Protein AF-A0A7C4ZBJ2-F1 (afdb_monomer_lite)

Secondary structure (DSSP, 8-state):
---HHHHHHHHHHHHGGGHHHHHHHHHHHHHHHHHHHHHHHHHHHHHHHHHHHHTT-S-HHHHHHHHHHHHHHHHHHHHHHHHHHHHHHHHHHHHHHHHHHHHHHHHHHHHHTS-HHHHHHS-HHHHHT-

Sequence (130 aa):
MVKLKDTVERFSSLLKPHKWVFFSVLLVVALIEVSLTVEKYLFKTFVDNATLFGQGTLEKAPFLTILYTIALVFIGVVIIRSSLKFLHHHLINLMEVKVIAELKQRFFTHIIRLSHQFHTSHKTGSLISR

Foldseek 3Di:
DPPPVVVVVVVVVLCVVVVVLVVVLVVLVVLLVVLVVVLVVLVVVLVVLVVCVVVVVDDPVVNVVSVVVSVVVNVVSVVVSVVSVVVSVVSVVVVVVVSVVVVVVVLVVVVVPDDPVVVVVDDPVVSVVD

Structure (mmCIF, N/CA/C/O backbone):
data_AF-A0A7C4ZBJ2-F1
#
_entry.id   AF-A0A7C4ZBJ2-F1
#
loop_
_atom_site.group_PDB
_atom_site.id
_atom_site.type_symbol
_atom_site.label_atom_id
_atom_site.label_alt_id
_atom_site.label_comp_id
_atom_site.label_asym_id
_atom_site.label_entity_id
_atom_site.label_seq_id
_atom_site.pdbx_PDB_ins_code
_atom_site.Cartn_x
_atom_site.Cartn_y
_atom_site.Cartn_z
_atom_site.occupancy
_atom_site.B_iso_or_equiv
_atom_site.auth_seq_id
_atom_site.auth_comp_id
_atom_site.auth_asym_id
_atom_site.auth_atom_id
_atom_site.pdbx_PDB_model_num
ATOM 1 N N . MET A 1 1 ? -4.378 -25.729 26.640 1.00 48.22 1 MET A N 1
ATOM 2 C CA . MET A 1 1 ? -3.879 -25.504 25.265 1.00 48.22 1 MET A CA 1
ATOM 3 C C . MET A 1 1 ? -4.984 -24.820 24.472 1.00 48.22 1 MET A C 1
ATOM 5 O O . MET A 1 1 ? -5.987 -25.459 24.186 1.00 48.22 1 MET A O 1
ATOM 9 N N . VAL A 1 2 ? -4.868 -23.515 24.211 1.00 53.81 2 VAL A N 1
ATOM 10 C CA . VAL A 1 2 ? -5.831 -22.801 23.354 1.00 53.81 2 VAL A CA 1
ATOM 11 C C . VAL A 1 2 ? -5.643 -23.331 21.933 1.00 53.81 2 VAL A C 1
ATOM 13 O O . VAL A 1 2 ? -4.538 -23.262 21.398 1.00 53.81 2 VAL A O 1
ATOM 16 N N . LYS A 1 3 ? -6.681 -23.929 21.341 1.00 69.75 3 LYS A N 1
ATOM 17 C CA . LYS A 1 3 ? -6.610 -24.426 19.964 1.00 69.75 3 LYS A CA 1
ATOM 18 C C . LYS A 1 3 ? -6.492 -23.221 19.031 1.00 69.75 3 LYS A C 1
ATOM 20 O O . LYS A 1 3 ? -7.396 -22.394 18.983 1.00 69.75 3 LYS A O 1
ATOM 25 N N . LEU A 1 4 ? -5.395 -23.139 18.274 1.00 70.25 4 LEU A N 1
ATOM 26 C CA . LEU A 1 4 ? -5.139 -22.075 17.288 1.00 70.25 4 LEU A CA 1
ATOM 27 C C . LEU A 1 4 ? -6.338 -21.819 16.363 1.00 70.25 4 LEU A C 1
ATOM 29 O O . LEU A 1 4 ? -6.624 -20.673 16.026 1.00 70.25 4 LEU A O 1
ATOM 33 N N . LYS A 1 5 ? -7.060 -22.885 16.000 1.00 71.81 5 LYS A N 1
ATOM 34 C CA . LYS A 1 5 ? -8.245 -22.823 15.143 1.00 71.81 5 LYS A CA 1
ATOM 35 C C . LYS A 1 5 ? -9.342 -21.916 15.719 1.00 71.81 5 LYS A C 1
ATOM 37 O O . LYS A 1 5 ? -9.846 -21.060 15.000 1.00 71.81 5 LYS A O 1
ATOM 42 N N . ASP A 1 6 ? -9.627 -22.029 17.015 1.00 73.94 6 ASP A N 1
ATOM 43 C CA . ASP A 1 6 ? -10.693 -21.264 17.676 1.00 73.94 6 ASP A CA 1
ATOM 44 C C . ASP A 1 6 ? -10.318 -19.776 17.801 1.00 73.94 6 ASP A C 1
ATOM 46 O O . ASP A 1 6 ? -11.169 -18.889 17.692 1.00 73.94 6 ASP A O 1
ATOM 50 N N . THR A 1 7 ? -9.026 -19.481 17.984 1.00 71.38 7 THR A N 1
ATOM 51 C CA . THR A 1 7 ? -8.505 -18.106 18.015 1.00 71.38 7 THR A CA 1
ATOM 52 C C . THR A 1 7 ? -8.601 -17.444 16.642 1.00 71.38 7 THR A C 1
ATOM 54 O O . THR A 1 7 ? -9.066 -16.308 16.539 1.00 71.38 7 THR A O 1
ATOM 57 N N . VAL A 1 8 ? -8.208 -18.154 15.580 1.00 72.12 8 VAL A N 1
ATOM 58 C CA . VAL A 1 8 ? -8.277 -17.654 14.198 1.00 72.12 8 VAL A CA 1
ATOM 59 C C . VAL A 1 8 ? -9.725 -17.427 13.768 1.00 72.12 8 VAL A C 1
ATOM 61 O O . VAL A 1 8 ? -10.025 -16.420 13.130 1.00 72.12 8 VAL A O 1
ATOM 64 N N . GLU A 1 9 ? -10.647 -18.305 14.157 1.00 74.44 9 GLU A N 1
ATOM 65 C CA . GLU A 1 9 ? -12.067 -18.170 13.826 1.00 74.44 9 GLU A CA 1
ATOM 66 C C . GLU A 1 9 ? -12.709 -16.953 14.515 1.00 74.44 9 GLU A C 1
ATOM 68 O O . GLU A 1 9 ? -13.434 -16.175 13.884 1.00 74.44 9 GLU A O 1
ATOM 73 N N . ARG A 1 10 ? -12.363 -16.701 15.786 1.00 70.75 10 ARG A N 1
ATOM 74 C CA . ARG A 1 10 ? -12.789 -15.489 16.504 1.00 70.75 10 ARG A CA 1
ATOM 75 C C . ARG A 1 10 ? -12.205 -14.213 15.893 1.00 70.75 10 ARG A C 1
ATOM 77 O O . ARG A 1 10 ? -12.952 -13.252 15.713 1.00 70.75 10 ARG A O 1
ATOM 84 N N . PHE A 1 11 ? -10.932 -14.204 15.499 1.00 70.50 11 PHE A N 1
ATOM 85 C CA . PHE A 1 11 ? -10.330 -13.072 14.777 1.00 70.50 11 PHE A CA 1
ATOM 86 C C . PHE A 1 11 ? -10.949 -12.857 13.388 1.00 70.50 11 PHE A C 1
ATOM 88 O O . PHE A 1 11 ? -11.229 -11.725 12.998 1.00 70.50 11 PHE A O 1
ATOM 95 N N . SER A 1 12 ? -11.251 -13.934 12.662 1.00 65.56 12 SER A N 1
ATOM 96 C CA . SER A 1 12 ? -11.945 -13.872 11.371 1.00 65.56 12 SER A CA 1
ATOM 97 C C . SER A 1 12 ? -13.325 -13.216 11.500 1.00 65.56 12 SER A C 1
ATOM 99 O O . SER A 1 12 ? -13.722 -12.424 10.644 1.00 65.56 12 SER A O 1
ATOM 101 N N . SER A 1 13 ? -14.040 -13.467 12.604 1.00 71.38 13 SER A N 1
ATOM 102 C CA . SER A 1 13 ? -15.329 -12.822 12.877 1.00 71.38 13 SER A CA 1
ATOM 103 C C . SER A 1 13 ? -15.233 -11.298 13.059 1.00 71.38 13 SER A C 1
ATOM 105 O O . SER A 1 13 ? -16.143 -10.592 12.631 1.00 71.38 13 SER A O 1
ATOM 107 N N . LEU A 1 14 ? -14.116 -10.790 13.598 1.00 67.31 14 LEU A N 1
ATOM 108 C CA . LEU A 1 14 ? -13.826 -9.353 13.735 1.00 67.31 14 LEU A CA 1
ATOM 109 C C . LEU A 1 14 ? -13.466 -8.698 12.389 1.00 67.31 14 LEU A C 1
ATOM 111 O O . LEU A 1 14 ? -13.706 -7.512 12.193 1.00 67.31 14 LEU A O 1
ATOM 115 N N . LEU A 1 15 ? -12.938 -9.474 11.438 1.00 68.19 15 LEU A N 1
ATOM 116 C CA . LEU A 1 15 ? -12.592 -9.014 10.086 1.00 68.19 15 LEU A CA 1
ATOM 117 C C . LEU A 1 15 ? -13.783 -9.044 9.109 1.00 68.19 15 LEU A C 1
ATOM 119 O O . LEU A 1 15 ? -13.768 -8.339 8.098 1.00 68.19 15 LEU A O 1
ATOM 123 N N . LYS A 1 16 ? -14.847 -9.812 9.401 1.00 68.38 16 LYS A N 1
ATOM 124 C CA . LYS A 1 16 ? -16.056 -9.923 8.554 1.00 68.38 16 LYS A CA 1
ATOM 125 C C . LYS A 1 16 ? -16.724 -8.588 8.163 1.00 68.38 16 LYS A C 1
ATOM 127 O O . LYS A 1 16 ? -17.190 -8.531 7.024 1.00 68.38 16 LYS A O 1
ATOM 132 N N . PRO A 1 17 ? -16.785 -7.536 9.005 1.00 69.75 17 PRO A N 1
ATOM 133 C CA . PRO A 1 17 ? -17.367 -6.248 8.614 1.00 69.75 17 PRO A CA 1
ATOM 134 C C . PRO A 1 17 ? -16.511 -5.485 7.589 1.00 69.75 17 PRO A C 1
ATOM 136 O O . PRO A 1 17 ? -17.019 -4.625 6.878 1.00 69.75 17 PRO A O 1
ATOM 139 N N . HIS A 1 18 ? -15.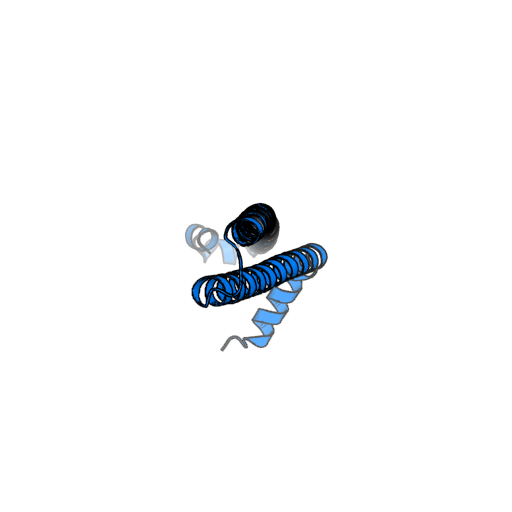220 -5.818 7.474 1.00 72.38 18 HIS A N 1
ATOM 140 C CA . HIS A 1 18 ? -14.230 -5.074 6.687 1.00 72.38 18 HIS A CA 1
ATOM 141 C C . HIS A 1 18 ? -13.811 -5.788 5.390 1.00 72.38 18 HIS A C 1
ATOM 143 O O . HIS A 1 18 ? -12.805 -5.428 4.782 1.00 72.38 18 HIS A O 1
ATOM 149 N N . LYS A 1 19 ? -14.591 -6.772 4.917 1.00 76.62 19 LYS A N 1
ATOM 150 C CA . LYS A 1 19 ? -14.295 -7.546 3.692 1.00 76.62 19 LYS A CA 1
ATOM 151 C C . LYS A 1 19 ? -14.046 -6.676 2.457 1.00 76.62 19 LYS A C 1
ATOM 153 O O . LYS A 1 19 ? -13.188 -7.012 1.648 1.00 76.62 19 LYS A O 1
ATOM 158 N N . TRP A 1 20 ? -14.760 -5.558 2.333 1.00 78.19 20 TRP A N 1
ATOM 159 C CA . TRP A 1 20 ? -14.566 -4.605 1.238 1.00 78.19 20 TRP A CA 1
ATOM 160 C C . TRP A 1 20 ? -13.199 -3.931 1.297 1.00 78.19 20 TRP A C 1
ATOM 162 O O . TRP A 1 20 ? -12.499 -3.898 0.295 1.00 78.19 20 TRP A O 1
ATOM 172 N N . VAL A 1 21 ? -12.782 -3.480 2.483 1.00 80.38 21 VAL A N 1
ATOM 173 C CA . VAL A 1 21 ? -11.457 -2.876 2.683 1.00 80.38 21 VAL A CA 1
ATOM 174 C C . VAL A 1 21 ? -10.361 -3.906 2.421 1.00 80.38 21 VAL A C 1
ATOM 176 O O . VAL A 1 21 ? -9.389 -3.600 1.739 1.00 80.38 21 VAL A O 1
ATOM 179 N N . PHE A 1 22 ? -10.546 -5.146 2.877 1.00 82.38 22 PHE A N 1
ATOM 180 C CA . PHE A 1 22 ? -9.622 -6.243 2.594 1.00 82.38 22 PHE A CA 1
ATOM 181 C C . PHE A 1 22 ? -9.486 -6.520 1.088 1.00 82.38 22 PHE A C 1
ATOM 183 O O . PHE A 1 22 ? -8.372 -6.638 0.582 1.00 82.38 22 PHE A O 1
ATOM 190 N N . PHE A 1 23 ? -10.601 -6.566 0.351 1.00 87.94 23 PHE A N 1
ATOM 191 C CA . PHE A 1 23 ? -10.577 -6.749 -1.101 1.00 87.94 23 PHE A CA 1
ATOM 192 C C . PHE A 1 23 ? -9.918 -5.564 -1.821 1.00 87.94 23 PHE A C 1
ATOM 194 O O . PHE A 1 23 ? -9.112 -5.769 -2.726 1.00 87.94 23 PHE A O 1
ATOM 201 N N . SER A 1 24 ? -10.185 -4.328 -1.387 1.00 87.31 24 SER A N 1
ATOM 202 C CA . SER A 1 24 ? -9.507 -3.135 -1.907 1.00 87.31 24 SER A CA 1
ATOM 203 C C . SER A 1 24 ? -7.998 -3.184 -1.666 1.00 87.31 24 SER A C 1
ATOM 205 O O . SER A 1 24 ? -7.229 -2.893 -2.575 1.00 87.31 24 SER A O 1
ATOM 207 N N . VAL A 1 25 ? -7.560 -3.598 -0.473 1.00 89.56 25 VAL A N 1
ATOM 208 C CA . VAL A 1 25 ? -6.136 -3.770 -0.151 1.00 89.56 25 VAL A CA 1
ATOM 209 C C . VAL A 1 25 ? -5.500 -4.829 -1.051 1.00 89.56 25 VAL A C 1
ATOM 211 O O . VAL A 1 25 ? -4.433 -4.571 -1.603 1.00 89.56 25 VAL A O 1
ATOM 214 N N . LEU A 1 26 ? -6.158 -5.976 -1.260 1.00 90.88 26 LEU A N 1
ATOM 215 C CA . LEU A 1 26 ? -5.681 -7.020 -2.174 1.00 90.88 26 LEU A CA 1
ATOM 216 C C . LEU A 1 26 ? -5.540 -6.518 -3.613 1.00 90.88 26 LEU A C 1
ATOM 218 O O . LEU A 1 26 ? -4.527 -6.786 -4.255 1.00 90.88 26 LEU A O 1
ATOM 222 N N . LEU A 1 27 ? -6.523 -5.764 -4.108 1.00 92.12 27 LEU A N 1
ATOM 223 C CA . LEU A 1 27 ? -6.473 -5.175 -5.445 1.00 92.12 27 LEU A CA 1
ATOM 224 C C . LEU A 1 27 ? -5.289 -4.207 -5.569 1.00 92.12 27 LEU A C 1
ATOM 226 O O . LEU A 1 27 ? -4.530 -4.285 -6.533 1.00 92.12 27 LEU A O 1
ATOM 230 N N . VAL A 1 28 ? -5.079 -3.337 -4.577 1.00 92.38 28 VAL A N 1
ATOM 231 C CA . VAL A 1 28 ? -3.940 -2.406 -4.571 1.00 92.38 28 VAL A CA 1
ATOM 232 C C . VAL A 1 28 ? -2.605 -3.158 -4.544 1.00 92.38 28 VAL A C 1
ATOM 234 O O . VAL A 1 28 ? -1.696 -2.795 -5.288 1.00 92.38 28 VAL A O 1
ATOM 237 N N . VAL A 1 29 ? -2.486 -4.228 -3.751 1.00 92.88 29 VAL A N 1
ATOM 238 C CA . VAL A 1 29 ? -1.287 -5.085 -3.742 1.00 92.88 29 VAL A CA 1
ATOM 239 C C . VAL A 1 29 ? -1.055 -5.711 -5.115 1.00 92.88 29 VAL A C 1
ATOM 241 O O . VAL A 1 29 ? 0.061 -5.651 -5.621 1.00 92.88 29 VAL A O 1
ATOM 244 N N . ALA A 1 30 ? -2.099 -6.231 -5.763 1.00 94.12 30 ALA A N 1
ATOM 245 C CA . ALA A 1 30 ? -1.980 -6.788 -7.107 1.00 94.12 30 ALA A CA 1
ATOM 246 C C . ALA A 1 30 ? -1.460 -5.750 -8.121 1.00 94.12 30 ALA A C 1
ATOM 248 O O . ALA A 1 30 ? -0.585 -6.065 -8.924 1.00 94.12 30 ALA A O 1
ATOM 249 N N . LEU A 1 31 ? -1.924 -4.496 -8.056 1.00 92.44 31 LEU A N 1
ATOM 250 C CA . LEU A 1 31 ? -1.420 -3.413 -8.915 1.00 92.44 31 LEU A CA 1
ATOM 251 C C . LEU A 1 31 ? 0.050 -3.060 -8.632 1.00 92.44 31 LEU A C 1
ATOM 253 O O . LEU A 1 31 ? 0.813 -2.763 -9.558 1.00 92.44 31 LEU A O 1
ATOM 257 N N . ILE A 1 32 ? 0.469 -3.104 -7.364 1.00 92.81 32 ILE A N 1
ATOM 258 C CA . ILE A 1 32 ? 1.872 -2.905 -6.975 1.00 92.81 32 ILE A CA 1
ATOM 259 C C . ILE A 1 32 ? 2.749 -4.025 -7.555 1.00 92.81 32 ILE A C 1
ATOM 261 O O . ILE A 1 32 ? 3.799 -3.729 -8.129 1.00 92.81 32 ILE A O 1
ATOM 265 N N . GLU A 1 33 ? 2.309 -5.281 -7.469 1.00 92.94 33 GLU A N 1
ATOM 266 C CA . GLU A 1 33 ? 3.026 -6.434 -8.031 1.00 92.94 33 GLU A CA 1
ATOM 267 C C . GLU A 1 33 ? 3.125 -6.366 -9.560 1.00 92.94 33 GLU A C 1
ATOM 269 O O . GLU A 1 33 ? 4.194 -6.582 -10.132 1.00 92.94 33 GLU A O 1
ATOM 274 N N . VAL A 1 34 ? 2.047 -5.969 -10.246 1.00 92.88 34 VAL A N 1
ATOM 275 C CA . VAL A 1 34 ? 2.083 -5.719 -11.698 1.00 92.88 34 VAL A CA 1
ATOM 276 C C . VAL A 1 34 ? 3.119 -4.645 -12.041 1.00 92.88 34 VAL A C 1
ATOM 278 O O . VAL A 1 34 ? 3.908 -4.829 -12.969 1.00 92.88 34 VAL A O 1
ATOM 281 N N . SER A 1 35 ? 3.184 -3.561 -11.263 1.00 90.94 35 SER A N 1
ATOM 282 C CA . SER A 1 35 ? 4.168 -2.488 -11.465 1.00 90.94 35 SER A CA 1
ATOM 283 C C . SER A 1 35 ? 5.614 -2.988 -11.311 1.00 90.94 35 SER A C 1
ATOM 285 O O . SER A 1 35 ? 6.495 -2.550 -12.050 1.00 90.94 35 SER A O 1
ATOM 287 N N . LEU A 1 36 ? 5.871 -3.929 -10.393 1.00 89.69 36 LEU A N 1
ATOM 288 C CA . LEU A 1 36 ? 7.186 -4.570 -10.229 1.00 89.69 36 LEU A CA 1
ATOM 289 C C . LEU A 1 36 ? 7.547 -5.462 -11.423 1.00 89.69 36 LEU A C 1
ATOM 291 O O . LEU A 1 36 ? 8.696 -5.480 -11.863 1.00 89.69 36 LEU A O 1
ATOM 295 N N . THR A 1 37 ? 6.578 -6.189 -11.975 1.00 91.62 37 THR A N 1
ATOM 296 C CA . THR A 1 37 ? 6.794 -6.996 -13.184 1.00 91.62 37 THR A CA 1
ATOM 297 C C . THR A 1 37 ? 7.112 -6.117 -14.396 1.00 91.62 37 THR A C 1
ATOM 299 O O . THR A 1 37 ? 8.039 -6.426 -15.147 1.00 91.62 37 THR A O 1
ATOM 302 N N . VAL A 1 38 ? 6.407 -4.992 -14.562 1.00 90.31 38 VAL A N 1
ATOM 303 C CA . VAL A 1 38 ? 6.681 -4.013 -15.630 1.00 90.31 38 VAL A CA 1
ATOM 304 C C . VAL A 1 38 ? 8.093 -3.438 -15.504 1.00 90.31 38 VAL A C 1
ATOM 306 O O . VAL A 1 38 ? 8.807 -3.352 -16.498 1.00 90.31 38 VAL A O 1
ATOM 309 N N . GLU A 1 39 ? 8.534 -3.105 -14.290 1.00 87.88 39 GLU A N 1
ATOM 310 C CA . GLU A 1 39 ? 9.893 -2.613 -14.034 1.00 87.88 39 GLU A CA 1
ATOM 311 C C . GLU A 1 39 ? 10.971 -3.615 -14.479 1.00 87.88 39 GLU A C 1
ATOM 313 O O . GLU A 1 39 ? 11.913 -3.243 -15.180 1.00 87.88 39 GLU A O 1
ATOM 318 N N . LYS A 1 40 ? 10.808 -4.902 -14.145 1.00 90.00 40 LYS A N 1
ATOM 319 C CA . LYS A 1 40 ? 11.731 -5.967 -14.578 1.00 90.00 40 LYS A CA 1
ATOM 320 C C . LYS A 1 40 ? 11.776 -6.097 -16.101 1.00 90.00 40 LYS A C 1
ATOM 322 O O . LYS A 1 40 ? 12.850 -6.282 -16.673 1.00 90.00 40 LYS A O 1
ATOM 327 N N . TYR A 1 41 ? 10.625 -5.982 -16.761 1.00 90.88 41 TYR A N 1
ATOM 328 C CA . TYR A 1 41 ? 10.537 -6.033 -18.219 1.00 90.88 41 TYR A CA 1
ATOM 329 C C . TYR A 1 41 ? 11.211 -4.824 -18.889 1.00 90.88 41 TYR A C 1
ATOM 331 O O . TYR A 1 41 ? 11.948 -4.987 -19.865 1.00 90.88 41 TYR A O 1
ATOM 339 N N . LEU A 1 42 ? 11.013 -3.619 -18.344 1.00 88.88 42 LEU A N 1
ATOM 340 C CA . LEU A 1 42 ? 11.692 -2.403 -18.802 1.00 88.88 42 LEU A CA 1
ATOM 341 C C . LEU A 1 42 ? 13.209 -2.532 -18.657 1.00 88.88 42 LEU A C 1
ATOM 343 O O . LEU A 1 42 ? 13.939 -2.210 -19.591 1.00 88.88 42 LEU A O 1
ATOM 347 N N . PHE A 1 43 ? 13.680 -3.060 -17.525 1.00 88.19 43 PHE A N 1
ATOM 348 C CA . PHE A 1 43 ? 15.105 -3.274 -17.293 1.00 88.19 43 PHE A CA 1
ATOM 349 C C . PHE A 1 43 ? 15.704 -4.285 -18.276 1.00 88.19 43 PHE A C 1
ATOM 351 O O . PHE A 1 43 ? 16.754 -4.023 -18.857 1.00 88.19 43 PHE A O 1
ATOM 358 N N . LYS A 1 44 ? 15.008 -5.400 -18.536 1.00 89.31 44 LYS A N 1
ATOM 359 C CA . LYS A 1 44 ? 15.410 -6.362 -19.571 1.00 89.31 44 LYS A CA 1
ATOM 360 C C . LYS A 1 44 ? 15.538 -5.681 -20.938 1.00 89.31 44 LYS A C 1
ATOM 362 O O . LYS A 1 44 ? 16.576 -5.778 -21.579 1.00 89.31 44 LYS A O 1
ATOM 367 N N . THR A 1 45 ? 14.509 -4.937 -21.343 1.00 86.62 45 THR A N 1
ATOM 368 C CA . THR A 1 45 ? 14.486 -4.219 -22.627 1.00 86.62 45 THR A CA 1
ATOM 369 C C . THR A 1 45 ? 15.643 -3.225 -22.730 1.00 86.62 45 THR A C 1
ATOM 371 O O . THR A 1 45 ? 16.272 -3.110 -23.778 1.00 86.62 45 THR A O 1
ATOM 374 N N . PHE A 1 46 ? 15.961 -2.522 -21.644 1.00 86.50 46 PHE A N 1
ATOM 375 C CA . PHE A 1 46 ? 17.104 -1.618 -21.592 1.00 86.50 46 PHE A CA 1
ATOM 376 C C . PHE A 1 46 ? 18.437 -2.352 -21.798 1.00 86.50 46 PHE A C 1
ATOM 378 O O . PHE A 1 46 ? 19.230 -1.928 -22.635 1.00 86.50 46 PHE A O 1
ATOM 385 N N . VAL A 1 47 ? 18.665 -3.463 -21.090 1.00 87.00 47 VAL A N 1
ATOM 386 C CA . VAL A 1 47 ? 19.897 -4.263 -21.211 1.00 87.00 47 VAL A CA 1
ATOM 387 C C . VAL A 1 47 ? 20.048 -4.851 -22.617 1.00 87.00 47 VAL A C 1
ATOM 389 O O . VAL A 1 47 ? 21.136 -4.778 -23.188 1.00 87.00 47 VAL A O 1
ATOM 392 N N . ASP A 1 48 ? 18.969 -5.367 -23.209 1.00 86.12 48 ASP A N 1
ATOM 393 C CA . ASP A 1 48 ? 18.986 -5.930 -24.564 1.00 86.12 48 ASP A CA 1
ATOM 394 C C . ASP A 1 48 ? 19.376 -4.854 -25.601 1.00 86.12 48 ASP A C 1
ATOM 396 O O . ASP A 1 48 ? 20.293 -5.051 -26.400 1.00 86.12 48 ASP A O 1
ATOM 400 N N . ASN A 1 49 ? 18.757 -3.667 -25.538 1.00 81.81 49 ASN A N 1
ATOM 401 C CA . ASN A 1 49 ? 19.081 -2.549 -26.436 1.00 81.81 49 ASN A CA 1
ATOM 402 C C . ASN A 1 49 ? 20.493 -1.986 -26.200 1.00 81.81 49 ASN A C 1
ATOM 404 O O . ASN A 1 49 ? 21.178 -1.620 -27.155 1.00 81.81 49 ASN A O 1
ATOM 408 N N . ALA A 1 50 ? 20.953 -1.937 -24.947 1.00 78.75 50 ALA A N 1
ATOM 409 C CA . ALA A 1 50 ? 22.320 -1.536 -24.616 1.00 78.75 50 ALA A CA 1
ATOM 410 C C . ALA A 1 50 ? 23.356 -2.525 -25.174 1.00 78.75 50 ALA A C 1
ATOM 412 O O . ALA A 1 50 ? 24.401 -2.112 -25.676 1.00 78.75 50 ALA A O 1
ATOM 413 N N . THR A 1 51 ? 23.046 -3.823 -25.148 1.00 79.50 51 THR A N 1
ATOM 414 C CA . THR A 1 51 ? 23.911 -4.870 -25.703 1.00 79.50 51 THR A CA 1
ATOM 415 C C . THR A 1 51 ? 24.016 -4.762 -27.225 1.00 79.50 51 THR A C 1
ATOM 417 O O . THR A 1 51 ? 25.117 -4.833 -27.766 1.00 79.50 51 THR A O 1
ATOM 420 N N . LEU A 1 52 ? 22.900 -4.519 -27.920 1.00 76.94 52 LEU A N 1
ATOM 421 C CA . LEU A 1 52 ? 22.889 -4.324 -29.375 1.00 76.94 52 LEU A CA 1
ATOM 422 C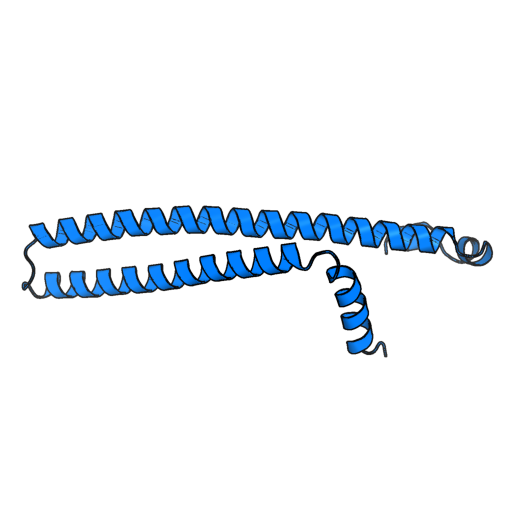 C . LEU A 1 52 ? 23.647 -3.051 -29.804 1.00 76.94 52 LEU A C 1
ATOM 424 O O . LEU A 1 52 ? 24.376 -3.068 -30.795 1.00 76.94 52 LEU A O 1
ATOM 428 N N . PHE A 1 53 ? 23.553 -1.964 -29.029 1.00 74.31 53 PHE A N 1
ATOM 429 C CA . PHE A 1 53 ? 24.376 -0.769 -29.248 1.00 74.31 53 PHE A CA 1
ATOM 430 C C . PHE A 1 53 ? 25.877 -1.070 -29.096 1.00 74.31 53 PHE A C 1
ATOM 432 O O . PHE A 1 53 ? 26.674 -0.680 -29.947 1.00 74.31 53 PHE A O 1
ATOM 439 N N . GLY A 1 54 ? 26.265 -1.828 -28.063 1.00 73.75 54 GLY A N 1
ATOM 440 C CA . GLY A 1 54 ? 27.655 -2.253 -27.852 1.00 73.75 54 GLY A CA 1
ATOM 441 C C . GLY A 1 54 ? 28.213 -3.155 -28.961 1.00 73.75 54 GLY A C 1
ATOM 442 O O . GLY A 1 54 ? 29.417 -3.158 -29.197 1.00 73.75 54 GLY A O 1
ATOM 443 N N . GLN A 1 55 ? 27.345 -3.880 -29.673 1.00 79.38 55 GLN A N 1
ATOM 444 C CA . GLN A 1 55 ? 27.702 -4.718 -30.824 1.00 79.38 55 GLN A CA 1
ATOM 445 C C . GLN A 1 55 ? 27.781 -3.940 -32.152 1.00 79.38 55 GLN A C 1
ATOM 447 O O . GLN A 1 55 ? 28.096 -4.530 -33.183 1.00 79.38 55 GLN A O 1
ATOM 452 N N . GLY A 1 56 ? 27.503 -2.630 -32.153 1.00 72.00 56 GLY A N 1
ATOM 453 C CA . GLY A 1 56 ? 27.622 -1.768 -33.335 1.00 72.00 56 GLY A CA 1
ATOM 454 C C . GLY A 1 56 ? 26.494 -1.908 -34.364 1.00 72.00 56 GLY A C 1
ATOM 455 O O . GLY A 1 56 ? 26.589 -1.334 -35.443 1.00 72.00 56 GLY A O 1
ATOM 456 N N . THR A 1 57 ? 25.421 -2.642 -34.050 1.00 67.94 57 THR A N 1
ATOM 457 C CA . THR A 1 57 ? 24.241 -2.804 -34.925 1.00 67.94 57 THR A CA 1
ATOM 458 C C . THR A 1 57 ? 23.220 -1.671 -34.788 1.00 67.94 57 THR A C 1
ATOM 460 O O . THR A 1 57 ? 22.324 -1.550 -35.620 1.00 67.94 57 THR A O 1
ATOM 463 N N . LEU A 1 58 ? 23.351 -0.826 -33.761 1.00 67.75 58 LEU A N 1
ATOM 464 C CA . LEU A 1 58 ? 22.453 0.292 -33.469 1.00 67.75 58 LEU A CA 1
ATOM 465 C C . LEU A 1 58 ? 23.208 1.623 -33.521 1.00 67.75 58 LEU A C 1
ATOM 467 O O . LEU A 1 58 ? 24.203 1.816 -32.824 1.00 67.75 58 LEU A O 1
ATOM 471 N N . GLU A 1 59 ? 22.703 2.568 -34.314 1.00 74.50 59 GLU A N 1
ATOM 472 C CA . GLU A 1 59 ? 23.234 3.929 -34.338 1.00 74.50 59 GLU A CA 1
ATOM 473 C C . GLU A 1 59 ? 22.914 4.693 -33.039 1.00 74.50 59 GLU A C 1
ATOM 475 O O . GLU A 1 59 ? 21.922 4.448 -32.347 1.00 74.50 59 GLU A O 1
ATOM 480 N N . LYS A 1 60 ? 23.749 5.685 -32.714 1.00 72.38 60 LYS A N 1
ATOM 481 C CA . LYS A 1 60 ? 23.634 6.488 -31.484 1.00 72.38 60 LYS A CA 1
ATOM 482 C C . LYS A 1 60 ? 22.307 7.252 -31.377 1.00 72.38 60 LYS A C 1
ATOM 484 O O . LYS A 1 60 ? 21.780 7.399 -30.277 1.00 72.38 60 LYS A O 1
ATOM 489 N N . ALA A 1 61 ? 21.773 7.741 -32.496 1.00 77.38 61 ALA A N 1
ATOM 490 C CA . ALA A 1 61 ? 20.533 8.518 -32.522 1.00 77.38 61 ALA A CA 1
ATOM 491 C C . ALA A 1 61 ? 19.294 7.701 -32.086 1.00 77.38 61 ALA A C 1
ATOM 493 O O . ALA A 1 61 ? 18.647 8.112 -31.119 1.00 77.38 61 ALA A O 1
ATOM 494 N N . PRO A 1 62 ? 18.977 6.535 -32.690 1.00 79.12 62 PRO A N 1
ATOM 495 C CA . PRO A 1 62 ? 17.843 5.717 -32.253 1.00 79.12 62 PRO A CA 1
ATOM 496 C C . PRO A 1 62 ? 18.016 5.162 -30.832 1.00 79.12 62 PRO A C 1
ATOM 498 O O . PRO A 1 62 ? 17.038 5.076 -30.088 1.00 79.12 62 PRO A O 1
ATOM 501 N N . PHE A 1 63 ? 19.248 4.859 -30.409 1.00 79.12 63 PHE A N 1
ATOM 502 C CA . PHE A 1 63 ? 19.518 4.413 -29.040 1.00 79.12 63 PHE A CA 1
ATOM 503 C C . PHE A 1 63 ? 19.158 5.476 -27.988 1.00 79.12 63 PHE A C 1
ATOM 505 O O . PHE A 1 63 ? 18.521 5.156 -26.983 1.00 79.12 63 PHE A O 1
ATOM 512 N N . LEU A 1 64 ? 19.495 6.751 -28.227 1.00 82.25 64 LEU A N 1
ATOM 513 C CA . LEU A 1 64 ? 19.134 7.845 -27.318 1.00 82.25 64 LEU A CA 1
ATOM 514 C C . LEU A 1 64 ? 17.613 8.007 -27.193 1.00 82.25 64 LEU A C 1
ATOM 516 O O . LEU A 1 64 ? 17.111 8.165 -26.082 1.00 82.25 64 LEU A O 1
ATOM 520 N N . THR A 1 65 ? 16.862 7.913 -28.293 1.00 85.31 65 THR A N 1
ATOM 521 C CA . THR A 1 65 ? 15.391 7.994 -28.261 1.00 85.31 65 THR A CA 1
ATOM 522 C C . THR A 1 65 ? 14.769 6.853 -27.451 1.00 85.31 65 THR A C 1
ATOM 524 O O . THR A 1 65 ? 13.872 7.094 -26.638 1.00 85.31 65 THR A O 1
ATOM 527 N N . ILE A 1 66 ? 15.266 5.621 -27.614 1.00 85.00 66 ILE A N 1
ATOM 528 C CA . ILE A 1 66 ? 14.822 4.460 -26.826 1.00 85.00 66 ILE A CA 1
ATOM 529 C C . ILE A 1 66 ? 15.140 4.676 -25.343 1.00 85.00 66 ILE A C 1
ATOM 531 O O . ILE A 1 66 ? 14.275 4.470 -24.492 1.00 85.00 66 ILE A O 1
ATOM 535 N N . LEU A 1 67 ? 16.346 5.157 -25.031 1.00 86.00 67 LEU A N 1
ATOM 536 C CA . LEU A 1 67 ? 16.777 5.421 -23.662 1.00 86.00 67 LEU A CA 1
ATOM 537 C C . LEU A 1 67 ? 15.889 6.455 -22.960 1.00 86.00 67 LEU A C 1
ATOM 539 O O . LEU A 1 67 ? 15.412 6.199 -21.855 1.00 86.00 67 LEU A O 1
ATOM 543 N N . TYR A 1 68 ? 15.628 7.596 -23.604 1.00 89.25 68 TYR A N 1
ATOM 544 C CA . TYR A 1 68 ? 14.743 8.624 -23.051 1.00 89.25 68 TYR A CA 1
ATOM 545 C C . TYR A 1 68 ? 13.318 8.106 -22.851 1.00 89.25 68 TYR A C 1
ATOM 547 O O . TYR A 1 68 ? 12.702 8.394 -21.826 1.00 89.25 68 TYR A O 1
ATOM 555 N N . THR A 1 69 ? 12.812 7.301 -23.788 1.00 89.12 69 THR A N 1
ATOM 556 C CA . THR A 1 69 ? 11.476 6.701 -23.680 1.00 89.12 69 THR A CA 1
ATOM 557 C C . THR A 1 69 ? 11.394 5.750 -22.486 1.00 89.12 69 THR A C 1
ATOM 559 O O . THR A 1 69 ? 10.479 5.865 -21.673 1.00 89.12 69 THR A O 1
ATOM 562 N N . ILE A 1 70 ? 12.374 4.853 -22.323 1.00 90.00 70 ILE A N 1
ATOM 563 C CA . ILE A 1 70 ? 12.432 3.923 -21.185 1.00 90.00 70 ILE A CA 1
ATOM 564 C C . ILE A 1 70 ? 12.554 4.690 -19.866 1.00 90.00 70 ILE A C 1
ATOM 566 O O . ILE A 1 70 ? 11.841 4.373 -18.916 1.00 90.00 70 ILE A O 1
ATOM 570 N N . ALA A 1 71 ? 13.410 5.714 -19.805 1.00 90.06 71 ALA A N 1
ATOM 571 C CA . ALA A 1 71 ? 13.590 6.530 -18.608 1.00 90.06 71 ALA A CA 1
ATOM 572 C C . ALA A 1 71 ? 12.290 7.245 -18.202 1.00 90.06 71 ALA A C 1
ATOM 574 O O . ALA A 1 71 ? 11.908 7.214 -17.032 1.00 90.06 71 ALA A O 1
ATOM 575 N N . LEU A 1 72 ? 11.576 7.835 -19.164 1.00 93.19 72 LEU A N 1
ATOM 576 C CA . LEU A 1 72 ? 10.310 8.525 -18.914 1.00 93.19 72 LEU A CA 1
ATOM 577 C C . LEU A 1 72 ? 9.232 7.550 -18.421 1.00 93.19 72 LEU A C 1
ATOM 579 O O . LEU A 1 72 ? 8.572 7.816 -17.415 1.00 93.19 72 LEU A O 1
ATOM 583 N N . VAL A 1 73 ? 9.095 6.392 -19.074 1.00 92.06 73 VAL A N 1
ATOM 584 C CA . VAL A 1 73 ? 8.148 5.347 -18.656 1.00 92.06 73 VAL A CA 1
ATOM 585 C C . VAL A 1 73 ? 8.495 4.820 -17.262 1.00 92.06 73 VAL A C 1
ATOM 587 O O . VAL A 1 73 ? 7.604 4.681 -16.425 1.00 92.06 73 VAL A O 1
ATOM 590 N N . PHE A 1 74 ? 9.776 4.581 -16.972 1.00 90.88 74 PHE A N 1
ATOM 591 C CA . PHE A 1 74 ? 10.234 4.125 -15.661 1.00 90.88 74 PHE A CA 1
ATOM 592 C C . PHE A 1 74 ? 9.879 5.125 -14.556 1.00 90.88 74 PHE A C 1
ATOM 594 O O . PHE A 1 74 ? 9.304 4.735 -13.541 1.00 90.88 74 PHE A O 1
ATOM 601 N N . ILE A 1 75 ? 10.141 6.420 -14.766 1.00 93.81 75 ILE A N 1
ATOM 602 C CA . ILE A 1 75 ? 9.763 7.474 -13.814 1.00 93.81 75 ILE A CA 1
ATOM 603 C C . ILE A 1 75 ? 8.245 7.468 -13.581 1.00 93.81 75 ILE A C 1
ATOM 605 O O . ILE A 1 75 ? 7.803 7.501 -12.431 1.00 93.81 75 ILE A O 1
ATOM 609 N N . GLY A 1 76 ? 7.446 7.351 -14.646 1.00 94.06 76 GLY A N 1
ATOM 610 C CA . GLY A 1 76 ? 5.988 7.244 -14.543 1.00 94.06 76 GLY A CA 1
ATOM 611 C C . GLY A 1 76 ? 5.540 6.049 -13.694 1.00 94.06 76 GLY A C 1
ATOM 612 O O . GLY A 1 76 ? 4.735 6.207 -12.775 1.00 94.06 76 GLY A O 1
ATOM 613 N N . VAL A 1 77 ? 6.112 4.866 -13.935 1.00 92.56 77 VAL A N 1
ATOM 614 C CA . VAL A 1 77 ? 5.830 3.646 -13.158 1.00 92.56 77 VAL A CA 1
ATOM 615 C C . VAL A 1 77 ? 6.217 3.819 -11.688 1.00 92.56 77 VAL A C 1
ATOM 617 O O . VAL A 1 77 ? 5.455 3.426 -10.804 1.00 92.56 77 VAL A O 1
ATOM 620 N N . VAL A 1 78 ? 7.366 4.437 -11.399 1.00 92.88 78 VAL A N 1
ATOM 621 C CA . VAL A 1 78 ? 7.818 4.694 -10.023 1.00 92.88 78 VAL A CA 1
ATOM 622 C C . VAL A 1 78 ? 6.850 5.617 -9.284 1.00 92.88 78 VAL A C 1
ATOM 624 O O . VAL A 1 78 ? 6.500 5.323 -8.138 1.00 92.88 78 VAL A O 1
ATOM 627 N N . ILE A 1 79 ? 6.385 6.693 -9.928 1.00 95.25 79 ILE A N 1
ATOM 628 C CA . ILE A 1 79 ? 5.416 7.629 -9.341 1.00 95.25 79 ILE A CA 1
ATOM 629 C C . ILE A 1 79 ? 4.098 6.907 -9.046 1.00 95.25 79 ILE A C 1
ATOM 631 O O . ILE A 1 79 ? 3.642 6.929 -7.903 1.00 95.25 79 ILE A O 1
ATOM 635 N N . ILE A 1 80 ? 3.536 6.198 -10.032 1.00 93.69 80 ILE A N 1
ATOM 636 C CA . ILE A 1 80 ? 2.286 5.435 -9.875 1.00 93.69 80 ILE A CA 1
ATOM 637 C C . ILE A 1 80 ? 2.413 4.431 -8.727 1.00 93.69 80 ILE A C 1
ATOM 639 O O . ILE A 1 80 ? 1.553 4.362 -7.849 1.00 93.69 80 ILE A O 1
ATOM 643 N N . ARG A 1 81 ? 3.519 3.684 -8.681 1.00 92.19 81 ARG A N 1
ATOM 644 C CA . ARG A 1 81 ? 3.793 2.718 -7.616 1.00 92.19 81 ARG A CA 1
ATOM 645 C C . ARG A 1 81 ? 3.881 3.381 -6.246 1.00 92.19 81 ARG A C 1
ATOM 647 O O . ARG A 1 81 ? 3.358 2.831 -5.280 1.00 92.19 81 ARG A O 1
ATOM 654 N N 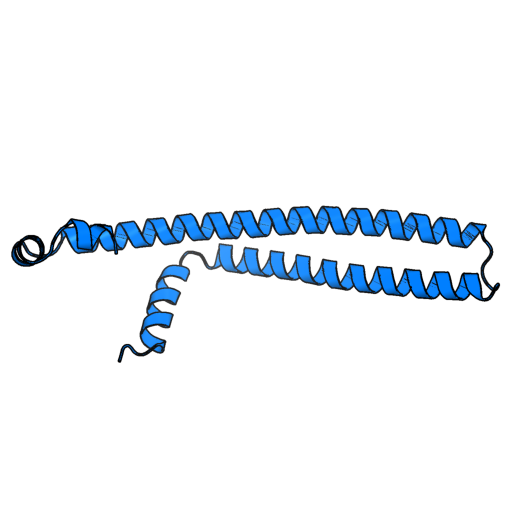. SER A 1 82 ? 4.551 4.526 -6.146 1.00 94.44 82 SER A N 1
ATOM 655 C CA . SER A 1 82 ? 4.656 5.275 -4.892 1.00 94.44 82 SER A CA 1
ATOM 656 C C . SER A 1 82 ? 3.272 5.700 -4.394 1.00 94.44 82 SER A C 1
ATOM 658 O O . SER A 1 82 ? 2.921 5.447 -3.241 1.00 94.44 82 SER A O 1
ATOM 660 N N . SER A 1 83 ? 2.431 6.227 -5.289 1.00 95.50 83 SER A N 1
ATOM 661 C CA . SER A 1 83 ? 1.043 6.581 -4.982 1.00 95.50 83 SER A CA 1
ATOM 662 C C . SER A 1 83 ? 0.207 5.371 -4.549 1.00 95.50 83 SER A C 1
ATOM 664 O O . SER A 1 83 ? -0.525 5.454 -3.563 1.00 95.50 83 SER A O 1
ATOM 666 N N . LEU A 1 84 ? 0.343 4.224 -5.224 1.00 94.25 84 LEU A N 1
ATOM 667 C CA . LEU A 1 84 ? -0.343 2.984 -4.840 1.00 94.25 84 LEU A CA 1
ATOM 668 C C . LEU A 1 84 ? 0.108 2.475 -3.467 1.00 94.25 84 LEU A C 1
ATOM 670 O O . LEU A 1 84 ? -0.727 2.064 -2.664 1.00 94.25 84 LEU A O 1
ATOM 674 N N . LYS A 1 85 ? 1.410 2.535 -3.161 1.00 94.69 85 LYS A N 1
ATOM 675 C CA . LYS A 1 85 ? 1.939 2.177 -1.836 1.00 94.69 85 LYS A CA 1
ATOM 676 C C . LYS A 1 85 ? 1.395 3.094 -0.747 1.00 94.69 85 LYS A C 1
ATOM 678 O O . LYS A 1 85 ? 0.996 2.611 0.309 1.00 94.69 85 LYS A O 1
ATOM 683 N N . PHE A 1 86 ? 1.329 4.397 -1.004 1.00 96.00 86 PHE A N 1
ATOM 684 C CA . PHE A 1 86 ? 0.711 5.335 -0.072 1.00 96.00 86 PHE A CA 1
ATOM 685 C C . PHE A 1 86 ? -0.759 4.976 0.194 1.00 96.00 86 PHE A C 1
ATOM 687 O O . PHE A 1 86 ? -1.167 4.873 1.352 1.00 96.00 86 PHE A O 1
ATOM 694 N N . LEU A 1 87 ? -1.535 4.700 -0.861 1.00 93.81 87 LEU A N 1
ATOM 695 C CA . LEU A 1 87 ? -2.931 4.277 -0.733 1.00 93.81 87 LEU A CA 1
ATOM 696 C C . LEU A 1 87 ? -3.063 2.965 0.055 1.00 93.81 87 LEU A C 1
ATOM 698 O O .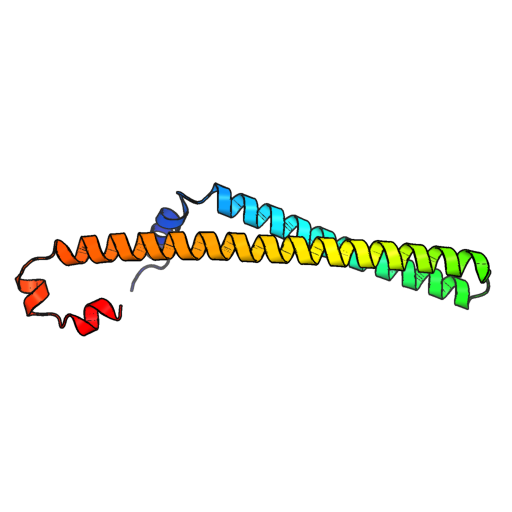 LEU A 1 87 ? -3.928 2.850 0.921 1.00 93.81 87 LEU A O 1
ATOM 702 N N . HIS A 1 88 ? -2.184 1.996 -0.203 1.00 92.94 88 HIS A N 1
ATOM 703 C CA . HIS A 1 88 ? -2.131 0.730 0.524 1.00 92.94 88 HIS A CA 1
ATOM 704 C C . HIS A 1 88 ? -1.931 0.944 2.030 1.00 92.94 88 HIS A C 1
ATOM 706 O O . HIS A 1 88 ? -2.724 0.452 2.833 1.00 92.94 88 HIS A O 1
ATOM 712 N N . HIS A 1 89 ? -0.917 1.725 2.412 1.00 94.00 89 HIS A N 1
ATOM 713 C CA . HIS A 1 89 ? -0.644 2.037 3.815 1.00 94.00 89 HIS A CA 1
ATOM 714 C C . HIS A 1 89 ? -1.801 2.791 4.470 1.00 94.00 89 HIS A C 1
ATOM 716 O O . HIS A 1 89 ? -2.181 2.479 5.596 1.00 94.00 89 HIS A O 1
ATOM 722 N N . HIS A 1 90 ? -2.409 3.742 3.760 1.00 94.19 90 HIS A N 1
ATOM 723 C CA . HIS A 1 90 ? -3.554 4.483 4.273 1.00 94.19 90 HIS A CA 1
ATOM 724 C C . HIS A 1 90 ? -4.759 3.571 4.557 1.00 94.19 90 HIS A C 1
ATOM 726 O O . HIS A 1 90 ? -5.359 3.659 5.629 1.00 94.19 90 HIS A O 1
ATOM 732 N N . LEU A 1 91 ? -5.090 2.662 3.633 1.00 89.69 91 LEU A N 1
ATOM 733 C CA . LEU A 1 91 ? -6.198 1.716 3.801 1.00 89.69 91 LEU A CA 1
ATOM 734 C C . LEU A 1 91 ? -5.959 0.744 4.960 1.00 89.69 91 LEU A C 1
ATOM 736 O O . LEU A 1 91 ? -6.881 0.488 5.737 1.00 89.69 91 LEU A O 1
ATOM 740 N N . ILE A 1 92 ? -4.732 0.232 5.096 1.00 90.75 92 ILE A N 1
ATOM 741 C CA . ILE A 1 92 ? -4.359 -0.642 6.214 1.00 90.75 92 ILE A CA 1
ATOM 742 C C . ILE A 1 92 ? -4.489 0.102 7.539 1.00 90.75 92 ILE A C 1
ATOM 744 O O . ILE A 1 92 ? -5.166 -0.399 8.433 1.00 90.75 92 ILE A O 1
ATOM 748 N N . ASN A 1 93 ? -3.932 1.309 7.650 1.00 92.44 93 ASN A N 1
ATOM 749 C CA . ASN A 1 93 ? -4.004 2.095 8.881 1.00 92.44 93 ASN A CA 1
ATOM 750 C C . ASN A 1 93 ? -5.455 2.412 9.263 1.00 92.44 93 ASN A C 1
ATOM 752 O O . ASN A 1 93 ? -5.839 2.301 10.426 1.00 92.44 93 ASN A O 1
ATOM 756 N N . LEU A 1 94 ? -6.293 2.765 8.283 1.00 89.69 94 LEU A N 1
ATOM 757 C CA . LEU A 1 94 ? -7.711 3.019 8.525 1.00 89.69 94 LEU A CA 1
ATOM 758 C C . LEU A 1 94 ? -8.430 1.766 9.048 1.00 89.69 94 LEU A C 1
ATOM 760 O O . LEU A 1 94 ? -9.272 1.865 9.942 1.00 89.69 94 LEU A O 1
ATOM 764 N N . MET A 1 95 ? -8.113 0.595 8.492 1.00 87.62 95 MET A N 1
ATOM 765 C CA . MET A 1 95 ? -8.656 -0.681 8.953 1.00 87.62 95 MET A CA 1
ATOM 766 C C . MET A 1 95 ? -8.171 -1.011 10.367 1.00 87.62 95 MET A C 1
ATOM 768 O O . MET A 1 95 ? -8.981 -1.373 11.217 1.00 87.62 95 MET A O 1
ATOM 772 N N . GLU A 1 96 ? -6.877 -0.853 10.632 1.00 88.94 96 GLU A N 1
ATOM 773 C CA . GLU A 1 96 ? -6.257 -1.132 11.924 1.00 88.94 96 GLU A CA 1
ATOM 774 C C . GLU A 1 96 ? -6.888 -0.292 13.037 1.00 88.94 96 GLU A C 1
ATOM 776 O O . GLU A 1 96 ? -7.352 -0.840 14.037 1.00 88.94 96 GLU A O 1
ATOM 781 N N . VAL A 1 97 ? -7.015 1.022 12.830 1.00 91.00 97 VAL A N 1
ATOM 782 C CA . VAL A 1 97 ? -7.638 1.927 13.806 1.00 91.00 97 VAL A CA 1
ATOM 783 C C . VAL A 1 97 ? -9.083 1.520 14.097 1.00 91.00 97 VAL A C 1
ATOM 785 O O . VAL A 1 97 ? -9.477 1.460 15.262 1.00 91.00 97 VAL A O 1
ATOM 788 N N . LYS A 1 98 ? -9.873 1.196 13.064 1.00 87.81 98 LYS A N 1
ATOM 789 C CA . LYS A 1 98 ? -11.272 0.770 13.234 1.00 87.81 98 LYS A CA 1
ATOM 790 C C . LYS A 1 98 ? -11.383 -0.544 14.003 1.00 87.81 98 LYS A C 1
ATOM 792 O O . LYS A 1 98 ? -12.172 -0.634 14.942 1.00 87.81 98 LYS A O 1
ATOM 797 N N . VAL A 1 99 ? -10.575 -1.540 13.644 1.00 87.56 99 VAL A N 1
ATOM 798 C CA . VAL A 1 99 ? -10.580 -2.858 14.293 1.00 87.56 99 VAL A CA 1
ATOM 799 C C . VAL A 1 99 ? -10.136 -2.752 15.753 1.00 87.56 99 VAL A C 1
ATOM 801 O O . VAL A 1 99 ? -10.784 -3.324 16.628 1.00 87.56 99 VAL A O 1
ATOM 804 N N . ILE A 1 100 ? -9.078 -1.988 16.044 1.00 89.25 100 ILE A N 1
ATOM 805 C CA . ILE A 1 100 ? -8.602 -1.770 17.417 1.00 89.25 100 ILE A CA 1
ATOM 806 C C . ILE A 1 100 ? -9.656 -1.030 18.245 1.00 89.25 100 ILE A C 1
ATOM 808 O O . ILE A 1 100 ? -9.902 -1.407 19.392 1.00 89.25 100 ILE A O 1
ATOM 812 N N . ALA A 1 101 ? -10.292 0.003 17.686 1.00 90.19 101 ALA A N 1
ATOM 813 C CA . ALA A 1 101 ? -11.342 0.747 18.375 1.00 90.19 101 ALA A CA 1
ATOM 814 C C . ALA A 1 101 ? -12.533 -0.158 18.730 1.00 90.19 101 ALA A C 1
ATOM 816 O O . ALA A 1 101 ? -12.975 -0.172 19.880 1.00 90.19 101 ALA A O 1
ATOM 817 N N . GLU A 1 102 ? -13.000 -0.971 17.780 1.00 88.94 102 GLU A N 1
ATOM 818 C CA . GLU A 1 102 ? -14.096 -1.914 18.002 1.00 88.94 102 GLU A CA 1
ATOM 819 C C . GLU A 1 102 ? -13.731 -2.984 19.043 1.00 88.94 102 GLU A C 1
ATOM 821 O O . GLU A 1 102 ? -14.531 -3.299 19.930 1.00 88.94 102 GLU A O 1
ATOM 826 N N . LEU A 1 103 ? -12.507 -3.518 18.983 1.00 88.31 103 LEU A N 1
ATOM 827 C CA . LEU A 1 103 ? -12.010 -4.494 19.949 1.00 88.31 103 LEU A CA 1
ATOM 828 C C . LEU A 1 103 ? -11.978 -3.909 21.364 1.00 88.31 103 LEU A C 1
ATOM 830 O O . LEU A 1 103 ? -12.509 -4.525 22.291 1.00 88.31 103 LEU A O 1
ATOM 834 N N . LYS A 1 104 ? -11.413 -2.705 21.525 1.00 89.38 104 LYS A N 1
ATOM 835 C CA . LYS A 1 104 ? -11.384 -2.000 22.812 1.00 89.38 104 LYS A CA 1
ATOM 836 C C . LYS A 1 104 ? -12.796 -1.755 23.326 1.00 89.38 104 LYS A C 1
ATOM 838 O O . LYS A 1 104 ? -13.073 -2.047 24.485 1.00 89.38 104 LYS A O 1
ATOM 843 N N . GLN A 1 105 ? -13.711 -1.295 22.477 1.00 90.69 105 GLN A N 1
ATOM 844 C CA . GLN A 1 105 ? -15.094 -1.050 22.879 1.00 90.69 105 GLN A CA 1
ATOM 845 C C . GLN A 1 105 ? -15.786 -2.329 23.373 1.00 90.69 105 GLN A C 1
ATOM 847 O O . GLN A 1 105 ? -16.430 -2.311 24.424 1.00 90.69 105 GLN A O 1
ATOM 852 N N . ARG A 1 106 ? -15.623 -3.454 22.664 1.00 88.69 106 ARG A N 1
ATOM 853 C CA . ARG A 1 106 ? -16.167 -4.760 23.077 1.00 88.69 106 ARG A CA 1
ATOM 854 C C . ARG A 1 106 ? -15.557 -5.238 24.394 1.00 88.69 106 ARG A C 1
ATOM 856 O O . ARG A 1 106 ? -16.290 -5.708 25.261 1.00 88.69 106 ARG A O 1
ATOM 863 N N . PHE A 1 107 ? -14.246 -5.082 24.559 1.00 89.19 107 PHE A N 1
ATOM 864 C CA . PHE A 1 107 ? -13.528 -5.446 25.779 1.00 89.19 107 PHE A CA 1
ATOM 865 C C . PHE A 1 107 ? -13.988 -4.626 26.990 1.00 89.19 107 PHE A C 1
ATOM 867 O O . PHE A 1 107 ? -14.391 -5.201 27.998 1.00 89.19 107 PHE A O 1
ATOM 874 N N . PHE A 1 108 ? -14.028 -3.296 26.872 1.00 89.31 108 PHE A N 1
ATOM 875 C CA . PHE A 1 108 ? -14.511 -2.416 27.939 1.00 89.31 108 PHE A CA 1
ATOM 876 C C . PHE A 1 108 ? -15.970 -2.702 28.299 1.00 89.31 108 PHE A C 1
ATOM 878 O O . PHE A 1 108 ? -16.301 -2.836 29.475 1.00 89.31 108 PHE A O 1
ATOM 885 N N . THR A 1 109 ? -16.833 -2.865 27.293 1.00 90.38 109 THR A N 1
ATOM 886 C CA . THR A 1 109 ? -18.247 -3.208 27.511 1.00 90.38 109 THR A CA 1
ATOM 887 C C . THR A 1 109 ? -18.393 -4.542 28.242 1.00 90.38 109 THR A C 1
ATOM 889 O O . THR A 1 109 ? -19.275 -4.688 29.087 1.00 90.38 109 THR A O 1
ATOM 892 N N . HIS A 1 110 ? -17.536 -5.520 27.939 1.00 89.94 110 HIS A N 1
ATOM 893 C CA . HIS A 1 110 ? -17.529 -6.798 28.638 1.00 89.94 110 HIS A CA 1
ATOM 894 C C . HIS A 1 110 ? -17.081 -6.644 30.095 1.00 89.94 110 HIS A C 1
ATOM 896 O O . HIS A 1 110 ? -17.778 -7.133 30.977 1.00 89.94 110 HIS A O 1
ATOM 902 N N . ILE A 1 111 ? -15.987 -5.917 30.353 1.00 88.88 111 ILE A N 1
ATOM 903 C CA . ILE A 1 111 ? -15.466 -5.702 31.711 1.00 88.88 111 ILE A CA 1
ATOM 904 C C . ILE A 1 111 ? -16.493 -5.020 32.611 1.00 88.88 111 ILE A C 1
ATOM 906 O O . ILE A 1 111 ? -16.692 -5.469 33.731 1.00 88.88 111 ILE A O 1
ATOM 910 N N . ILE A 1 112 ? -17.161 -3.967 32.134 1.00 88.69 112 ILE A N 1
ATOM 911 C CA . ILE A 1 112 ? -18.134 -3.202 32.936 1.00 88.69 112 ILE A CA 1
ATOM 912 C C . ILE A 1 112 ? -19.339 -4.064 33.353 1.00 88.69 112 ILE A C 1
ATOM 914 O O . ILE A 1 112 ? -19.987 -3.781 34.355 1.00 88.69 112 ILE A O 1
ATOM 918 N N . ARG A 1 113 ? -19.652 -5.121 32.594 1.00 90.81 113 ARG A N 1
ATOM 919 C CA . ARG A 1 113 ? -20.762 -6.042 32.887 1.00 90.81 113 ARG A CA 1
ATOM 920 C C . ARG A 1 113 ? -20.384 -7.175 33.846 1.00 90.81 113 ARG A C 1
ATOM 922 O O . ARG A 1 113 ? -21.240 -8.006 34.145 1.00 90.81 113 ARG A O 1
ATOM 929 N N . LEU A 1 114 ? -19.128 -7.260 34.285 1.00 90.12 114 LEU A N 1
ATOM 930 C CA . LEU A 1 114 ? -18.693 -8.300 35.213 1.00 90.12 114 LEU A CA 1
ATOM 931 C C . LEU A 1 114 ? -19.184 -8.013 36.638 1.00 90.12 114 LEU A C 1
ATOM 933 O O . LEU A 1 114 ? -19.571 -6.902 36.990 1.00 90.12 114 LEU A O 1
ATOM 937 N N . SER A 1 115 ? -19.230 -9.061 37.460 1.00 90.75 115 SER A N 1
ATOM 938 C CA . SER A 1 115 ? -19.757 -8.958 38.820 1.00 90.75 115 SER A CA 1
ATOM 939 C C . SER A 1 115 ? -18.861 -8.092 39.709 1.00 90.75 115 SER A C 1
ATOM 941 O O . SER A 1 115 ? -17.653 -7.983 39.500 1.00 90.75 115 SER A O 1
ATOM 943 N N . HIS A 1 116 ? -19.434 -7.539 40.780 1.00 87.31 116 HIS A N 1
ATOM 944 C CA . HIS A 1 116 ? -18.676 -6.779 41.778 1.00 87.31 116 HIS A CA 1
ATOM 945 C C . HIS A 1 116 ? -17.465 -7.565 42.322 1.00 87.31 116 HIS A C 1
ATOM 947 O O . HIS A 1 116 ? -16.385 -7.006 42.491 1.00 87.31 116 HIS A O 1
ATOM 953 N N . GLN A 1 117 ? -17.606 -8.885 42.503 1.00 88.31 117 GLN A N 1
ATOM 954 C CA . GLN A 1 117 ? -16.519 -9.773 42.934 1.00 88.31 117 GLN A CA 1
ATOM 955 C C . GLN A 1 117 ? -15.339 -9.804 41.951 1.00 88.31 117 GLN A C 1
ATOM 957 O O . GLN A 1 117 ? -14.188 -9.931 42.369 1.00 88.31 117 GLN A O 1
ATOM 962 N N . PHE A 1 118 ? -15.589 -9.682 40.647 1.00 88.06 118 PHE A N 1
ATOM 963 C CA . PHE A 1 118 ? -14.524 -9.597 39.650 1.00 88.06 118 PHE A CA 1
ATOM 964 C C . PHE A 1 118 ? -13.716 -8.302 39.813 1.00 88.06 118 PHE A C 1
ATOM 966 O O . PHE A 1 118 ? -12.486 -8.336 39.806 1.00 88.06 118 PHE A O 1
ATOM 973 N N . HIS A 1 119 ? -14.399 -7.178 40.040 1.00 86.25 119 HIS A N 1
ATOM 974 C CA . HIS A 1 119 ? -13.765 -5.869 40.214 1.00 86.25 119 HIS A CA 1
ATOM 975 C C . HIS A 1 119 ? -12.988 -5.727 41.528 1.00 86.25 119 HIS A C 1
ATOM 977 O O . HIS A 1 119 ? -12.002 -4.998 41.566 1.00 86.25 119 HIS A O 1
ATOM 983 N N . THR A 1 120 ? -13.383 -6.429 42.594 1.00 87.06 120 THR A N 1
ATOM 984 C CA . THR A 1 120 ? -12.649 -6.408 43.871 1.00 87.06 120 THR A CA 1
ATOM 985 C C . THR A 1 120 ? -11.462 -7.371 43.905 1.00 87.06 120 THR A C 1
ATOM 987 O O . THR A 1 120 ? -10.499 -7.128 44.627 1.00 87.06 120 THR A O 1
ATOM 990 N N . SER A 1 121 ? -11.502 -8.455 43.123 1.00 87.06 121 SER A N 1
ATOM 991 C CA . SER A 1 121 ? -10.432 -9.465 43.068 1.00 87.06 121 SER A CA 1
ATOM 992 C C . SER A 1 121 ? -9.316 -9.142 42.068 1.00 87.06 121 SER A C 1
ATOM 994 O O . SER A 1 121 ? -8.218 -9.684 42.186 1.00 87.06 121 SER A O 1
ATOM 996 N N . HIS A 1 122 ? -9.563 -8.254 41.100 1.00 84.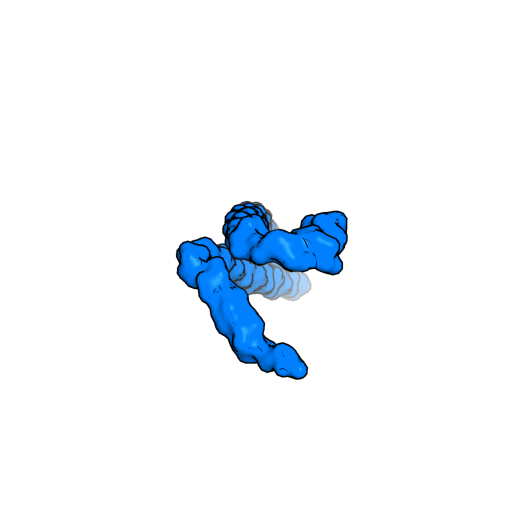75 122 HIS A N 1
ATOM 997 C CA . HIS A 1 122 ? -8.607 -7.911 40.046 1.00 84.75 122 HIS A CA 1
ATOM 998 C C . HIS A 1 122 ? -8.224 -6.431 40.101 1.00 84.75 122 HIS A C 1
ATOM 1000 O O . HIS A 1 122 ? -9.076 -5.548 40.127 1.00 84.75 122 HIS A O 1
ATOM 1006 N N . LYS A 1 123 ? -6.919 -6.137 40.057 1.00 84.00 123 LYS A N 1
ATOM 1007 C CA . LYS A 1 123 ? -6.425 -4.752 40.022 1.00 84.00 123 LYS A CA 1
ATOM 1008 C C . LYS A 1 123 ? -6.792 -4.093 38.691 1.00 84.00 123 LYS A C 1
ATOM 1010 O O . LYS A 1 123 ? -6.338 -4.547 37.642 1.00 84.00 123 LYS A O 1
ATOM 1015 N N . THR A 1 124 ? -7.495 -2.962 38.734 1.00 81.50 124 THR A N 1
ATOM 1016 C CA . THR A 1 124 ? -7.889 -2.180 37.545 1.00 81.50 124 THR A CA 1
ATOM 1017 C C . THR A 1 124 ? -6.707 -1.844 36.629 1.00 81.50 124 THR A C 1
ATOM 1019 O O . THR A 1 124 ? -6.828 -1.945 35.412 1.00 81.50 124 THR A O 1
ATOM 1022 N N . GLY A 1 125 ? -5.528 -1.547 37.191 1.00 80.81 125 GLY A N 1
ATOM 1023 C CA . GLY A 1 125 ? -4.314 -1.292 36.403 1.00 80.81 125 GLY A CA 1
ATOM 1024 C C . GLY A 1 125 ? -3.876 -2.481 35.534 1.00 80.81 125 GLY A C 1
ATOM 1025 O O . GLY A 1 125 ? -3.446 -2.282 34.405 1.00 80.81 125 GLY A O 1
ATOM 1026 N N . SER A 1 126 ? -4.071 -3.716 36.012 1.00 81.94 126 SER A N 1
ATOM 1027 C CA . SER A 1 126 ? -3.810 -4.934 35.229 1.00 81.94 126 SER A CA 1
ATOM 1028 C C . SER A 1 126 ? -4.866 -5.188 34.150 1.00 81.94 126 SER A C 1
ATOM 1030 O O . SER A 1 126 ? -4.599 -5.959 33.230 1.00 81.94 126 SER A O 1
ATOM 1032 N N . LEU A 1 127 ? -6.073 -4.635 34.289 1.00 80.50 127 LEU A N 1
ATOM 1033 C CA . LEU A 1 127 ? -7.149 -4.789 33.309 1.00 80.50 127 LEU A CA 1
ATOM 1034 C C . LEU A 1 127 ? -7.003 -3.788 32.159 1.00 80.50 127 LEU A C 1
ATOM 1036 O O . LEU A 1 127 ? -7.297 -4.136 31.025 1.00 80.50 127 LEU A O 1
ATOM 1040 N N . ILE A 1 128 ? -6.516 -2.576 3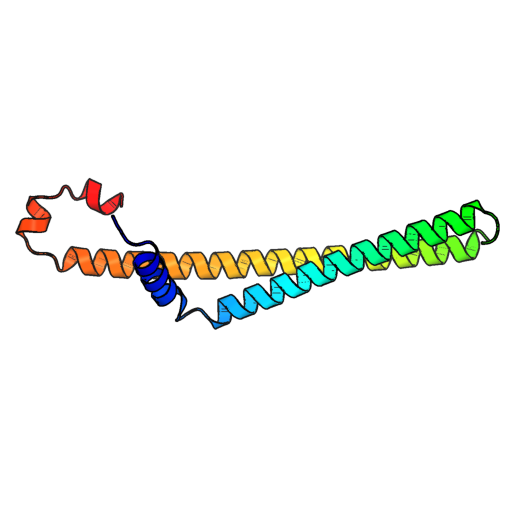2.444 1.00 78.62 128 ILE A N 1
ATOM 1041 C CA . ILE A 1 128 ? -6.278 -1.523 31.441 1.00 78.62 128 ILE A CA 1
ATOM 1042 C C . ILE A 1 128 ? -5.016 -1.803 30.610 1.00 78.62 128 ILE A C 1
ATOM 1044 O O . ILE A 1 128 ? -4.938 -1.394 29.456 1.00 78.62 128 ILE A O 1
ATOM 1048 N N . SER A 1 129 ? -4.026 -2.495 31.180 1.00 81.88 129 SER A N 1
ATOM 1049 C CA . SER A 1 129 ? -2.783 -2.841 30.479 1.00 81.88 129 SER A CA 1
ATOM 1050 C C . SER A 1 129 ? -2.907 -4.035 29.522 1.00 81.88 129 SER A C 1
ATOM 1052 O O . SER A 1 129 ? -1.913 -4.399 28.899 1.00 81.88 129 SER A O 1
ATOM 1054 N N . ARG A 1 130 ? -4.064 -4.706 29.491 1.00 74.62 130 ARG A N 1
ATOM 1055 C CA . ARG A 1 130 ? -4.354 -5.871 28.642 1.00 74.62 130 ARG A CA 1
ATOM 1056 C C . ARG A 1 130 ? -5.075 -5.440 27.374 1.00 74.62 130 ARG A C 1
ATOM 1058 O O . ARG A 1 130 ? -4.792 -6.071 26.336 1.00 74.62 130 ARG A O 1
#

pLDDT: mean 84.56, std 9.05, range [48.22, 96.0]

Radius of gyration: 26.76 Å; chains: 1; bounding box: 48×34×79 Å